Protein AF-A0A840A0G1-F1 (afdb_monomer_lite)

Organism: NCBI:txid98513

InterPro domains:
  IPR009056 Cytochrome c-like domain [PF00034] (84-141)
  IPR009056 Cytochrome c-like domain [PS51007] (76-148)
  IPR036909 Cytochrome c-like domain superfamily [G3DSA:1.10.760.10] (68-145)
  IPR036909 Cytochrome c-like domain superfamily [SSF46626] (36-74)
  IPR036909 Cytochrome c-like domain superfamily [SSF46626] (67-138)

Radius of gyration: 22.66 Å; chains: 1; bounding box: 50×62×63 Å

Foldseek 3Di:
DDDDDPVVVVVVVVVVVVVVVVVVPPDDPDPVVVLVLQDLAAWAAQCQVVVVDDLLLLLLLLQLLVVLLVDDGDPVSNVSNLVVCVVRPCVAQNSSRCGDSVNSRHRSNNVDDNQDDDSVSSSQCNRQIDSSVYGNVVVVVDPDDDDD

Structure (mmCIF, N/CA/C/O backbone):
data_AF-A0A840A0G1-F1
#
_entry.id   AF-A0A840A0G1-F1
#
loop_
_atom_site.group_PDB
_atom_site.id
_atom_site.type_symbol
_atom_site.label_atom_id
_atom_site.label_alt_id
_atom_site.label_comp_id
_atom_site.label_asym_id
_atom_site.label_entity_id
_atom_site.label_seq_id
_atom_site.pdbx_PDB_ins_code
_atom_site.Cartn_x
_atom_site.Cartn_y
_atom_site.Cartn_z
_atom_site.occupancy
_atom_site.B_iso_or_equiv
_atom_site.auth_seq_id
_atom_site.auth_comp_id
_atom_site.auth_asym_id
_atom_site.auth_atom_id
_atom_site.pdbx_PDB_model_num
ATOM 1 N N . MET A 1 1 ? -7.474 -47.888 -49.079 1.00 45.41 1 MET A N 1
ATOM 2 C CA . MET A 1 1 ? -6.826 -48.639 -47.980 1.00 45.41 1 MET A CA 1
ATOM 3 C C . MET A 1 1 ? -5.551 -47.891 -47.602 1.00 45.41 1 MET A C 1
ATOM 5 O O . MET A 1 1 ? -4.525 -48.131 -48.214 1.00 45.41 1 MET A O 1
ATOM 9 N N . SER A 1 2 ? -5.620 -46.918 -46.687 1.00 54.50 2 SER A N 1
ATOM 10 C CA . SER A 1 2 ? -4.445 -46.145 -46.253 1.00 54.50 2 SER A CA 1
ATOM 11 C C . SER A 1 2 ? -4.274 -46.356 -44.754 1.00 54.50 2 SER A C 1
ATOM 13 O O . SER A 1 2 ? -5.011 -45.794 -43.948 1.00 54.50 2 SER A O 1
ATOM 15 N N . ARG A 1 3 ? -3.393 -47.290 -44.388 1.00 57.81 3 ARG A N 1
ATOM 16 C CA . ARG A 1 3 ? -3.042 -47.575 -42.995 1.00 57.81 3 ARG A CA 1
ATOM 17 C C . ARG A 1 3 ? -1.872 -46.670 -42.638 1.00 57.81 3 ARG A C 1
ATOM 19 O O . ARG A 1 3 ? -0.732 -46.994 -42.951 1.00 57.81 3 ARG A O 1
ATOM 26 N N . VAL A 1 4 ? -2.164 -45.530 -42.017 1.00 58.78 4 VAL A N 1
ATOM 27 C CA . VAL A 1 4 ? -1.133 -44.727 -41.352 1.00 58.78 4 VAL A CA 1
ATOM 28 C C . VAL A 1 4 ? -0.572 -45.585 -40.208 1.00 58.78 4 VAL A C 1
ATOM 30 O O . VAL A 1 4 ? -1.354 -46.069 -39.387 1.00 58.78 4 VAL A O 1
ATOM 33 N N . PRO A 1 5 ? 0.743 -45.858 -40.164 1.00 55.50 5 PRO A N 1
ATOM 34 C CA . PRO A 1 5 ? 1.317 -46.733 -39.153 1.00 55.50 5 PRO A CA 1
ATOM 35 C C . PRO A 1 5 ? 1.238 -46.076 -37.769 1.00 55.50 5 PRO A C 1
ATOM 37 O O . PRO A 1 5 ? 1.629 -44.922 -37.592 1.00 55.50 5 PRO A O 1
ATOM 40 N N . ALA A 1 6 ? 0.774 -46.845 -36.779 1.00 55.47 6 ALA A N 1
ATOM 41 C CA . ALA A 1 6 ? 0.569 -46.451 -35.377 1.00 55.47 6 ALA A CA 1
ATOM 42 C C . ALA A 1 6 ? 1.806 -45.835 -34.680 1.00 55.47 6 ALA A C 1
ATOM 44 O O . ALA A 1 6 ? 1.692 -45.228 -33.618 1.00 55.47 6 ALA A O 1
ATOM 45 N N . LEU A 1 7 ? 2.984 -45.941 -35.297 1.00 54.19 7 LEU A N 1
ATOM 46 C CA . LEU A 1 7 ? 4.243 -45.355 -34.840 1.00 54.19 7 LEU A CA 1
ATOM 47 C C . LEU A 1 7 ? 4.251 -43.814 -34.898 1.00 54.19 7 LEU A C 1
ATOM 49 O O . LEU A 1 7 ? 4.930 -43.183 -34.092 1.00 54.19 7 LEU A O 1
ATOM 53 N N . LEU A 1 8 ? 3.456 -43.198 -35.782 1.00 54.12 8 LEU A N 1
ATOM 54 C CA . LEU A 1 8 ? 3.359 -41.733 -35.892 1.00 54.12 8 LEU A CA 1
ATOM 55 C C . LEU A 1 8 ? 2.587 -41.082 -34.729 1.00 54.12 8 LEU A C 1
ATOM 57 O O . LEU A 1 8 ? 2.864 -39.936 -34.387 1.00 54.12 8 LEU A O 1
ATOM 61 N N . CYS A 1 9 ? 1.675 -41.805 -34.067 1.00 51.12 9 CYS A N 1
ATOM 62 C CA . CYS A 1 9 ? 0.954 -41.285 -32.897 1.00 51.12 9 CYS A CA 1
ATOM 63 C C . CYS A 1 9 ? 1.785 -41.360 -31.605 1.00 51.12 9 CYS A C 1
ATOM 65 O O . CYS A 1 9 ? 1.674 -40.477 -30.760 1.00 51.12 9 CYS A O 1
ATOM 67 N N . ALA A 1 10 ? 2.641 -42.376 -31.453 1.00 53.19 10 ALA A N 1
ATOM 68 C CA . ALA A 1 10 ? 3.448 -42.559 -30.243 1.00 53.19 10 ALA A CA 1
ATOM 69 C C . ALA A 1 10 ? 4.591 -41.532 -30.118 1.00 53.19 10 ALA A C 1
ATOM 71 O O . ALA A 1 10 ? 4.902 -41.084 -29.014 1.00 53.19 10 ALA A O 1
ATOM 72 N N . GLY A 1 11 ? 5.183 -41.109 -31.242 1.00 52.81 11 GLY A N 1
ATOM 73 C CA . GLY A 1 11 ? 6.269 -40.121 -31.246 1.00 52.81 11 GLY A CA 1
ATOM 74 C C . GLY A 1 11 ? 5.837 -38.722 -30.789 1.00 52.81 11 GLY A C 1
ATOM 75 O O . GLY A 1 11 ? 6.601 -38.030 -30.117 1.00 52.81 11 GLY A O 1
ATOM 76 N N . LEU A 1 12 ? 4.595 -38.322 -31.087 1.00 54.66 12 LEU A N 1
ATOM 77 C CA . LEU A 1 12 ? 4.077 -36.997 -30.728 1.00 54.66 12 LEU A CA 1
ATOM 78 C C . LEU A 1 12 ? 3.815 -36.861 -29.215 1.00 54.66 12 LEU A C 1
ATOM 80 O O . LEU A 1 12 ? 4.056 -35.806 -28.632 1.00 54.66 12 LEU A O 1
ATOM 84 N N . VAL A 1 13 ? 3.366 -37.942 -28.565 1.00 56.31 13 VAL A N 1
ATOM 85 C CA . VAL A 1 13 ? 3.072 -37.965 -27.120 1.00 56.31 13 VAL A CA 1
ATOM 86 C C . VAL A 1 13 ? 4.361 -37.938 -26.288 1.00 56.31 13 VAL A C 1
ATOM 88 O O . VAL A 1 13 ? 4.429 -37.236 -25.280 1.00 56.31 13 VAL A O 1
ATOM 91 N N . ALA A 1 14 ? 5.414 -38.630 -26.736 1.00 56.44 14 ALA A N 1
ATOM 92 C CA . ALA A 1 14 ? 6.712 -38.632 -26.057 1.00 56.44 14 ALA A CA 1
ATOM 93 C C . ALA A 1 14 ? 7.410 -37.257 -26.104 1.00 56.44 14 ALA A C 1
ATOM 95 O O . ALA A 1 14 ? 7.986 -36.824 -25.106 1.00 56.44 14 ALA A O 1
ATOM 96 N N . ALA A 1 15 ? 7.312 -36.537 -27.228 1.00 56.28 15 ALA A N 1
ATOM 97 C CA . ALA A 1 15 ? 7.890 -35.199 -27.370 1.00 56.28 15 ALA A CA 1
ATOM 98 C C . ALA A 1 15 ? 7.211 -34.156 -26.457 1.00 56.28 15 ALA A C 1
ATOM 100 O O . ALA A 1 15 ? 7.888 -33.309 -25.874 1.00 56.28 15 ALA A O 1
ATOM 101 N N . LEU A 1 16 ? 5.888 -34.250 -26.268 1.00 58.22 16 LEU A N 1
ATOM 102 C CA . LEU A 1 16 ? 5.138 -33.373 -25.359 1.00 58.22 16 LEU A CA 1
ATOM 103 C C . LEU A 1 16 ? 5.439 -33.667 -23.879 1.00 58.22 16 LEU A C 1
ATOM 105 O O . LEU A 1 16 ? 5.574 -32.735 -23.085 1.00 58.22 16 LEU A O 1
ATOM 109 N N . ALA A 1 17 ? 5.606 -34.940 -23.507 1.00 54.91 17 ALA A N 1
ATOM 110 C CA . ALA A 1 17 ? 5.951 -35.331 -22.138 1.00 54.91 17 ALA A CA 1
ATOM 111 C C . ALA A 1 17 ? 7.369 -34.881 -21.735 1.00 54.91 17 ALA A C 1
ATOM 113 O O . ALA A 1 17 ? 7.568 -34.401 -20.620 1.00 54.91 17 ALA A O 1
ATOM 114 N N . LEU A 1 18 ? 8.339 -34.963 -22.652 1.00 56.72 18 LEU A N 1
ATOM 115 C CA . LEU A 1 18 ? 9.704 -34.473 -22.421 1.00 56.72 18 LEU A CA 1
ATOM 116 C C . LEU A 1 18 ? 9.760 -32.939 -22.317 1.00 56.72 18 LEU A C 1
ATOM 118 O O . LEU A 1 18 ? 10.492 -32.411 -21.480 1.00 56.72 18 LEU A O 1
ATOM 122 N N . GLY A 1 19 ? 8.943 -32.225 -23.100 1.00 56.66 19 GLY A N 1
ATOM 123 C CA . GLY A 1 19 ? 8.809 -30.768 -22.994 1.00 56.66 19 GLY A CA 1
ATOM 124 C C . GLY A 1 19 ? 8.226 -30.314 -21.650 1.00 56.66 19 GLY A C 1
ATOM 125 O O . GLY A 1 19 ? 8.737 -29.376 -21.039 1.00 56.66 19 GLY A O 1
ATOM 126 N N . ALA A 1 20 ? 7.202 -31.009 -21.145 1.00 55.84 20 ALA A N 1
ATOM 127 C CA . ALA A 1 20 ? 6.597 -30.703 -19.846 1.00 55.84 20 ALA A CA 1
ATOM 128 C C . ALA A 1 20 ? 7.524 -31.043 -18.663 1.00 55.84 20 ALA A C 1
ATOM 130 O O . ALA A 1 20 ? 7.611 -30.269 -17.709 1.00 55.84 20 ALA A O 1
ATOM 131 N N . TYR A 1 21 ? 8.261 -32.157 -18.741 1.00 57.28 21 TYR A N 1
ATOM 132 C CA . TYR A 1 21 ? 9.211 -32.556 -17.697 1.00 57.28 21 TYR A CA 1
ATOM 133 C C . TYR A 1 21 ? 10.412 -31.599 -17.613 1.00 57.28 21 TYR A C 1
ATOM 135 O O . TYR A 1 21 ? 10.889 -31.292 -16.522 1.00 57.28 21 TYR A O 1
ATOM 143 N N . GLY A 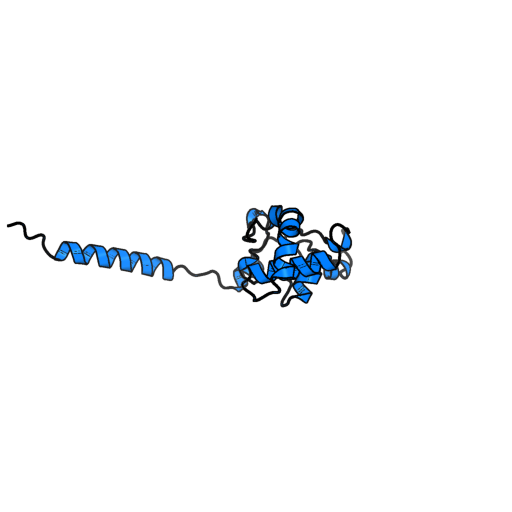1 22 ? 10.855 -31.050 -18.752 1.00 58.72 22 GLY A N 1
ATOM 144 C CA . GLY A 1 22 ? 11.907 -30.030 -18.802 1.00 58.72 22 GLY A CA 1
ATOM 145 C C . GLY A 1 22 ? 11.526 -28.718 -18.105 1.00 58.72 22 GLY A C 1
ATOM 146 O O . GLY A 1 22 ? 12.360 -28.125 -17.426 1.00 58.72 22 GLY A O 1
ATOM 147 N N . LEU A 1 23 ? 10.259 -28.293 -18.189 1.00 58.78 23 LEU A N 1
ATOM 148 C CA . LEU A 1 23 ? 9.770 -27.097 -17.486 1.00 58.78 23 LEU A CA 1
ATOM 149 C C . LEU A 1 23 ? 9.639 -27.309 -15.969 1.00 58.78 23 LEU A C 1
ATOM 151 O O . LEU A 1 23 ? 9.794 -26.362 -15.201 1.00 58.78 23 LEU A O 1
ATOM 155 N N . GLN A 1 24 ? 9.399 -28.544 -15.523 1.00 60.91 24 GLN A N 1
ATOM 156 C CA . GLN A 1 24 ? 9.318 -28.890 -14.098 1.00 60.91 24 GLN A CA 1
ATOM 157 C C . GLN A 1 24 ? 10.692 -29.008 -13.417 1.00 60.91 24 GLN A C 1
ATOM 159 O O . GLN A 1 24 ? 10.769 -28.964 -12.192 1.00 60.91 24 GLN A O 1
ATOM 164 N N . GLN A 1 25 ? 11.770 -29.137 -14.195 1.00 59.25 25 GLN A N 1
ATOM 165 C CA . GLN A 1 25 ? 13.151 -29.236 -13.706 1.00 59.25 25 GLN A CA 1
ATOM 166 C C . GLN A 1 25 ? 13.875 -27.880 -13.679 1.00 59.25 25 GLN A C 1
ATOM 168 O O . GLN A 1 25 ? 15.035 -27.822 -13.274 1.00 59.25 25 GLN A O 1
ATOM 173 N N . ILE A 1 26 ? 13.220 -26.783 -14.089 1.00 61.44 26 ILE A N 1
ATOM 174 C CA . ILE A 1 26 ? 13.787 -25.439 -13.937 1.00 61.44 26 ILE A CA 1
ATOM 175 C C . ILE A 1 26 ? 13.890 -25.160 -12.433 1.00 61.44 26 ILE A C 1
ATOM 177 O O . ILE A 1 26 ? 12.853 -25.106 -11.762 1.00 61.44 26 ILE A O 1
ATOM 181 N N . PRO A 1 27 ? 15.103 -24.981 -11.877 1.00 55.41 27 PRO A N 1
ATOM 182 C CA . PRO A 1 27 ? 15.253 -24.686 -10.464 1.00 55.41 27 PRO A CA 1
ATOM 183 C C . PRO A 1 27 ? 14.526 -23.372 -10.168 1.00 55.41 27 PRO A C 1
ATOM 185 O O . PRO A 1 27 ? 14.930 -22.300 -10.621 1.00 55.41 27 PRO A O 1
ATOM 188 N N . ARG A 1 28 ? 13.417 -23.452 -9.423 1.00 61.50 28 ARG A N 1
ATOM 189 C CA . ARG A 1 28 ? 12.790 -22.269 -8.830 1.00 61.50 28 ARG A CA 1
ATOM 190 C C . ARG A 1 28 ? 13.861 -21.638 -7.934 1.00 61.50 28 ARG A C 1
ATOM 192 O O . ARG A 1 28 ? 14.432 -22.369 -7.121 1.00 61.50 28 ARG A O 1
ATOM 199 N N . PRO A 1 29 ? 14.172 -20.336 -8.069 1.00 59.97 29 PRO A N 1
ATOM 200 C CA . PRO A 1 29 ? 15.071 -19.691 -7.125 1.00 59.97 29 PRO A CA 1
ATOM 201 C C . PRO A 1 29 ? 14.533 -19.957 -5.721 1.00 59.97 29 PRO A C 1
ATOM 203 O O . PRO A 1 29 ? 13.336 -19.788 -5.476 1.00 59.97 29 PRO A O 1
ATOM 206 N N . VAL A 1 30 ? 15.409 -20.449 -4.846 1.00 57.12 30 VAL A N 1
ATOM 207 C CA . VAL A 1 30 ? 15.088 -20.719 -3.445 1.00 57.12 30 VAL A CA 1
ATOM 208 C C . VAL A 1 30 ? 14.430 -19.471 -2.853 1.00 57.12 30 VAL A C 1
ATOM 210 O O . VAL A 1 30 ? 14.875 -18.359 -3.126 1.00 57.12 30 VAL A O 1
ATOM 213 N N . GLU A 1 31 ? 13.331 -19.647 -2.118 1.00 55.91 31 GLU A N 1
ATOM 214 C CA . GLU A 1 31 ? 12.455 -18.583 -1.588 1.00 55.91 31 GLU A CA 1
ATOM 215 C C . GLU A 1 31 ? 13.239 -17.363 -1.055 1.00 55.91 31 GLU A C 1
ATOM 217 O O . GLU A 1 31 ? 12.927 -16.205 -1.328 1.00 55.91 31 GLU A O 1
ATOM 222 N N . ASN A 1 32 ? 14.342 -17.642 -0.360 1.00 48.47 32 ASN A N 1
ATOM 223 C CA . ASN A 1 32 ? 15.249 -16.670 0.232 1.00 48.47 32 ASN A CA 1
ATOM 224 C C . ASN A 1 32 ? 16.094 -15.880 -0.783 1.00 48.47 32 ASN A C 1
ATOM 226 O O . ASN A 1 32 ? 16.368 -14.715 -0.514 1.00 48.47 32 ASN A O 1
ATOM 230 N N . ALA A 1 33 ? 16.463 -16.430 -1.945 1.00 48.25 33 ALA A N 1
ATOM 231 C CA . ALA A 1 33 ? 17.210 -15.710 -2.984 1.00 48.25 33 ALA A CA 1
ATOM 232 C C . ALA A 1 33 ? 16.440 -14.488 -3.513 1.00 48.25 33 ALA A C 1
ATOM 234 O O . ALA A 1 33 ? 17.051 -13.469 -3.822 1.00 48.25 33 ALA A O 1
ATOM 235 N N . ARG A 1 34 ? 15.100 -14.540 -3.542 1.00 52.84 34 ARG A N 1
ATOM 236 C CA . ARG A 1 34 ? 14.256 -13.380 -3.885 1.00 52.84 34 ARG A CA 1
ATOM 237 C C . ARG A 1 34 ? 14.252 -12.305 -2.802 1.00 52.84 34 ARG A C 1
ATOM 239 O O . ARG A 1 34 ? 14.247 -11.121 -3.128 1.00 52.84 34 ARG A O 1
ATOM 246 N N . LEU A 1 35 ? 14.332 -12.698 -1.529 1.00 51.97 35 LEU A N 1
ATOM 247 C CA . LEU A 1 35 ? 14.389 -11.752 -0.411 1.00 51.97 35 LEU A CA 1
ATOM 248 C C . LEU A 1 35 ? 15.695 -10.938 -0.410 1.00 51.97 35 LEU A C 1
ATOM 250 O O . LEU A 1 35 ? 15.671 -9.768 -0.028 1.00 51.97 35 LEU A O 1
ATOM 254 N N . ILE A 1 36 ? 16.809 -11.516 -0.878 1.00 52.69 36 ILE A N 1
ATOM 255 C CA . ILE A 1 36 ? 18.107 -10.825 -1.057 1.00 52.69 36 ILE A CA 1
ATOM 256 C C . ILE A 1 36 ? 18.192 -10.070 -2.393 1.00 52.69 36 ILE A C 1
ATOM 258 O O . ILE A 1 36 ? 19.015 -9.169 -2.528 1.00 52.69 36 ILE A O 1
ATOM 262 N N . ALA A 1 37 ? 17.342 -10.417 -3.365 1.00 54.25 37 ALA A N 1
ATOM 263 C CA . ALA A 1 37 ? 17.350 -9.842 -4.706 1.00 54.25 37 ALA A CA 1
ATOM 264 C C . ALA A 1 37 ? 16.399 -8.655 -4.910 1.00 54.25 37 ALA A C 1
ATOM 266 O O . ALA A 1 37 ? 16.538 -7.995 -5.939 1.00 54.25 37 ALA A O 1
ATOM 267 N N . TRP A 1 38 ? 15.454 -8.331 -4.004 1.00 56.22 38 TRP A N 1
ATOM 268 C CA . TRP A 1 38 ? 14.678 -7.110 -4.264 1.00 56.22 38 TRP A CA 1
ATOM 269 C C . TRP A 1 38 ? 15.612 -5.892 -4.210 1.00 56.22 38 TRP A C 1
ATOM 271 O O . TRP A 1 38 ? 16.320 -5.717 -3.200 1.00 56.22 38 TRP A O 1
ATOM 281 N N . PRO A 1 39 ? 15.559 -5.030 -5.239 1.00 59.09 39 PRO A N 1
ATOM 282 C CA . PRO A 1 39 ? 16.385 -3.843 -5.330 1.00 59.09 39 PRO A CA 1
ATOM 283 C C . PRO A 1 39 ? 16.262 -3.000 -4.065 1.00 59.09 39 PRO A C 1
ATOM 285 O O . PRO A 1 39 ? 15.164 -2.678 -3.618 1.00 59.09 39 PRO A O 1
ATOM 288 N N . GLN A 1 40 ? 17.399 -2.591 -3.508 1.00 65.38 40 GLN A N 1
ATOM 289 C CA . GLN A 1 40 ? 17.450 -1.627 -2.398 1.00 65.38 40 GLN A CA 1
ATOM 290 C C . GLN A 1 40 ? 17.036 -0.208 -2.838 1.00 65.38 40 GLN A C 1
ATOM 292 O O . GLN A 1 40 ? 17.194 0.750 -2.090 1.00 65.38 40 GLN A O 1
ATOM 297 N N . THR A 1 41 ? 16.579 -0.054 -4.082 1.00 64.56 41 THR A N 1
ATOM 298 C CA . THR A 1 41 ? 16.262 1.219 -4.729 1.00 64.56 41 THR A CA 1
ATOM 299 C C . THR A 1 41 ? 14.778 1.561 -4.684 1.00 64.56 41 THR A C 1
ATOM 301 O O . THR A 1 41 ? 14.417 2.669 -5.073 1.00 64.56 41 THR A O 1
ATOM 304 N N . ALA A 1 42 ? 13.912 0.645 -4.241 1.00 75.19 42 ALA A N 1
ATOM 305 C CA . ALA A 1 42 ? 12.486 0.922 -4.140 1.00 75.19 42 ALA A CA 1
ATOM 306 C C . ALA A 1 42 ? 12.202 1.817 -2.931 1.00 75.19 42 ALA A C 1
ATOM 308 O O . ALA A 1 42 ? 12.411 1.413 -1.790 1.00 75.19 42 ALA A O 1
ATOM 309 N N . SER A 1 43 ? 11.713 3.027 -3.193 1.00 84.69 43 SER A N 1
ATOM 310 C CA . SER A 1 43 ? 11.257 3.959 -2.167 1.00 84.69 43 SER A CA 1
ATOM 311 C C . SER A 1 43 ? 9.736 4.034 -2.221 1.00 84.69 43 SER A C 1
ATOM 313 O O . SER A 1 43 ? 9.179 4.478 -3.223 1.00 84.69 43 SER A O 1
ATOM 315 N N . MET A 1 44 ? 9.065 3.609 -1.155 1.00 91.06 44 MET A N 1
ATOM 316 C CA . MET A 1 44 ? 7.621 3.775 -0.999 1.00 91.06 44 MET A CA 1
ATOM 317 C C . MET A 1 44 ? 7.372 4.960 -0.063 1.00 91.06 44 MET A C 1
ATOM 319 O O . MET A 1 44 ? 7.925 4.951 1.039 1.00 91.06 44 MET A O 1
ATOM 323 N N . PRO A 1 45 ? 6.581 5.970 -0.457 1.00 91.81 45 PRO A N 1
ATOM 324 C CA . PRO A 1 45 ? 6.279 7.094 0.422 1.00 91.81 45 PRO A CA 1
ATOM 325 C C . PRO A 1 45 ? 5.446 6.641 1.631 1.00 91.81 45 PRO A C 1
ATOM 327 O O . PRO A 1 45 ? 4.714 5.652 1.566 1.00 91.81 45 PRO A O 1
ATOM 330 N N . GLY A 1 46 ? 5.564 7.369 2.741 1.00 94.38 46 GLY A N 1
ATOM 331 C CA . GLY A 1 46 ? 4.688 7.210 3.898 1.00 94.38 46 GLY A CA 1
ATOM 332 C C . GLY A 1 46 ? 3.403 8.001 3.705 1.00 94.38 46 GLY A C 1
ATOM 333 O O . GLY A 1 46 ? 3.363 9.198 3.984 1.00 94.38 46 GLY A O 1
ATOM 334 N N . PHE A 1 47 ? 2.349 7.359 3.204 1.00 96.62 47 PHE A N 1
ATOM 335 C CA . PHE A 1 47 ? 1.104 8.049 2.848 1.00 96.62 47 PHE A CA 1
ATOM 336 C C . PHE A 1 47 ? 0.366 8.635 4.060 1.00 96.62 47 PHE A C 1
ATOM 338 O O . PHE A 1 47 ? -0.263 9.686 3.957 1.00 96.62 47 PHE A O 1
ATOM 345 N N . GLY A 1 48 ? 0.484 7.986 5.222 1.00 95.69 48 GLY A N 1
ATOM 346 C CA . GLY A 1 48 ? -0.069 8.507 6.473 1.00 95.69 48 GLY A CA 1
ATOM 347 C C . GLY A 1 48 ? 0.753 9.671 7.029 1.00 95.69 48 GLY A C 1
ATOM 348 O O . GLY A 1 48 ? 0.195 10.653 7.509 1.00 95.69 48 GLY A O 1
ATOM 349 N N . GLU A 1 49 ? 2.084 9.602 6.925 1.00 92.69 49 GLU A N 1
ATOM 350 C CA . GLU A 1 49 ? 2.981 10.676 7.385 1.00 92.69 49 GLU A CA 1
ATOM 351 C C . GLU A 1 49 ? 2.914 11.934 6.512 1.00 92.69 49 GLU A C 1
ATOM 353 O O . GLU A 1 49 ? 2.999 13.049 7.022 1.00 92.69 49 GLU A O 1
ATOM 358 N N . THR A 1 50 ? 2.751 11.761 5.201 1.00 92.75 50 THR A N 1
ATOM 359 C CA . THR A 1 50 ? 2.582 12.870 4.246 1.00 92.75 50 THR A CA 1
ATOM 360 C C . THR A 1 50 ? 1.192 13.505 4.314 1.00 92.75 50 THR A C 1
ATOM 362 O O . THR A 1 50 ? 1.013 14.625 3.841 1.00 92.75 50 THR A O 1
ATOM 365 N N . GLY A 1 51 ? 0.218 12.820 4.924 1.00 95.19 51 GLY A N 1
ATOM 366 C CA . GLY A 1 51 ? -1.173 13.266 4.997 1.00 95.19 51 GLY A CA 1
ATOM 367 C C . GLY A 1 51 ? -1.958 13.077 3.697 1.00 95.19 51 GLY A C 1
ATOM 368 O O . GLY A 1 51 ? -3.048 13.629 3.573 1.00 95.19 51 GLY A O 1
ATOM 369 N N . GLU A 1 52 ? -1.424 12.316 2.737 1.00 96.88 52 GLU A N 1
ATOM 370 C CA . GLU A 1 52 ? -2.122 11.975 1.490 1.00 96.88 52 GLU A CA 1
ATOM 371 C C . GLU A 1 52 ? -3.291 11.014 1.725 1.00 96.88 52 GLU A C 1
ATOM 373 O O . GLU A 1 52 ? -4.274 11.070 0.990 1.00 96.88 52 GLU A O 1
ATOM 378 N N . LEU A 1 53 ? -3.187 10.149 2.742 1.00 98.25 53 LEU A N 1
ATOM 379 C CA . LEU A 1 53 ? -4.222 9.189 3.120 1.00 98.25 53 LEU A CA 1
ATOM 380 C C . LEU A 1 53 ? -4.488 9.219 4.627 1.00 98.25 53 LEU A C 1
ATOM 382 O O . LEU A 1 53 ? -3.567 9.240 5.447 1.00 98.25 53 LEU A O 1
ATOM 386 N N . GLY A 1 54 ? -5.765 9.172 4.996 1.00 98.25 54 GLY A N 1
ATOM 387 C CA . GLY A 1 54 ? -6.224 9.084 6.376 1.00 98.25 54 GLY A CA 1
ATOM 388 C C . GLY A 1 54 ? -6.238 7.651 6.935 1.00 98.25 54 GLY A C 1
ATOM 389 O O . GLY A 1 54 ? -6.146 6.672 6.191 1.00 98.25 54 GLY A O 1
ATOM 390 N N . PRO A 1 55 ? -6.427 7.486 8.260 1.00 97.88 55 PRO A N 1
ATOM 391 C CA . PRO A 1 55 ? -6.400 6.172 8.909 1.00 97.88 55 PRO A CA 1
ATOM 392 C C . PRO A 1 55 ? -7.404 5.159 8.346 1.00 97.88 55 PRO A C 1
ATOM 394 O O . PRO A 1 55 ? -7.067 3.988 8.190 1.00 97.88 55 PRO A O 1
ATOM 397 N N . SER A 1 56 ? -8.627 5.590 8.025 1.00 98.19 56 SER A N 1
ATOM 398 C CA . SER A 1 56 ? -9.654 4.706 7.458 1.00 98.19 56 SER A CA 1
ATOM 399 C C . SER A 1 56 ? -9.331 4.272 6.029 1.00 98.19 56 SER A C 1
ATOM 401 O O . SER A 1 56 ? -9.589 3.133 5.665 1.00 98.19 56 SER A O 1
ATOM 403 N N . GLU A 1 57 ? -8.734 5.159 5.234 1.00 98.69 57 GLU A N 1
ATOM 404 C CA . GLU A 1 57 ? -8.326 4.868 3.856 1.00 98.69 57 GLU A CA 1
ATOM 405 C C . GLU A 1 57 ? -7.163 3.876 3.832 1.00 98.69 57 GLU A C 1
ATOM 407 O O . GLU A 1 57 ? -7.160 2.931 3.045 1.00 98.69 57 GLU A O 1
ATOM 412 N N . ILE A 1 58 ? -6.207 4.039 4.750 1.00 98.62 58 ILE A N 1
ATOM 413 C CA . ILE A 1 58 ? -5.102 3.094 4.926 1.00 98.62 58 ILE A CA 1
ATOM 414 C C . ILE A 1 58 ? -5.620 1.737 5.411 1.00 98.62 58 ILE A C 1
ATOM 416 O O . ILE A 1 58 ? -5.156 0.712 4.922 1.00 98.62 58 ILE A O 1
ATOM 420 N N . ALA A 1 59 ? -6.597 1.706 6.322 1.00 98.31 59 ALA A N 1
ATOM 421 C CA . ALA A 1 59 ? -7.221 0.453 6.744 1.00 98.31 59 ALA A CA 1
ATOM 422 C C . ALA A 1 59 ? -7.893 -0.273 5.563 1.00 98.31 59 ALA A C 1
ATOM 424 O O . ALA A 1 59 ? -7.664 -1.467 5.371 1.00 98.31 59 ALA A O 1
ATOM 425 N N . ASP A 1 60 ? -8.644 0.450 4.728 1.00 98.69 60 ASP A N 1
ATOM 426 C CA . ASP A 1 60 ? -9.270 -0.111 3.526 1.00 98.69 60 ASP A CA 1
ATOM 427 C C . ASP A 1 60 ? -8.218 -0.626 2.524 1.00 98.69 60 ASP A C 1
ATOM 429 O O . ASP A 1 60 ? -8.346 -1.727 1.981 1.00 98.69 60 ASP A O 1
ATOM 433 N N . LEU A 1 61 ? -7.129 0.119 2.312 1.00 98.44 61 LEU A N 1
ATOM 434 C CA . LEU A 1 61 ? -6.015 -0.312 1.461 1.00 98.44 61 LEU A CA 1
ATOM 435 C C . LEU A 1 61 ? -5.289 -1.543 2.009 1.00 98.44 61 LEU A C 1
ATOM 437 O O . LEU A 1 61 ? -4.899 -2.407 1.224 1.00 98.44 61 LEU A O 1
ATOM 441 N N . THR A 1 62 ? -5.131 -1.664 3.327 1.00 97.69 62 THR A N 1
ATOM 442 C CA . THR A 1 62 ? -4.587 -2.876 3.951 1.00 97.69 62 THR A CA 1
ATOM 443 C C . THR A 1 62 ? -5.455 -4.088 3.619 1.00 97.69 62 THR A C 1
ATOM 445 O O . THR A 1 62 ? -4.921 -5.125 3.218 1.00 97.69 62 THR A O 1
ATOM 448 N N . GLU A 1 63 ? -6.782 -3.968 3.730 1.00 97.94 63 GLU A N 1
ATOM 449 C CA . GLU A 1 63 ? -7.706 -5.032 3.315 1.00 97.94 63 GLU A CA 1
ATOM 450 C C . GLU A 1 63 ? -7.512 -5.374 1.833 1.00 97.94 63 GLU A C 1
ATOM 452 O O . GLU A 1 63 ? -7.369 -6.542 1.481 1.00 97.94 63 GLU A O 1
ATOM 457 N N . TYR A 1 64 ? -7.424 -4.371 0.960 1.00 97.94 64 TYR A N 1
ATOM 458 C CA . TYR A 1 64 ? -7.223 -4.586 -0.474 1.00 97.94 64 TYR A CA 1
ATOM 459 C C . TYR A 1 64 ? -5.917 -5.319 -0.796 1.00 97.94 64 TYR A C 1
ATOM 461 O O . TYR A 1 64 ? -5.928 -6.318 -1.514 1.00 97.94 64 TYR A O 1
ATOM 469 N N . VAL A 1 65 ? -4.792 -4.878 -0.231 1.00 96.62 65 VAL A N 1
ATOM 470 C CA . VAL A 1 65 ? -3.475 -5.495 -0.459 1.00 96.62 65 VAL A CA 1
ATOM 471 C C . VAL A 1 65 ? -3.451 -6.948 0.015 1.00 96.62 65 VAL A C 1
ATOM 473 O O . VAL A 1 65 ? -2.910 -7.817 -0.669 1.00 96.62 65 VAL A O 1
ATOM 476 N N . LEU A 1 66 ? -4.070 -7.245 1.158 1.00 95.44 66 LEU A N 1
ATOM 477 C CA . LEU A 1 66 ? -4.170 -8.621 1.646 1.00 95.44 66 LEU A CA 1
ATOM 478 C C . LEU A 1 66 ? -5.129 -9.471 0.797 1.00 95.44 66 LEU A C 1
ATOM 480 O O . LEU A 1 66 ? -4.895 -10.669 0.636 1.00 95.44 66 LEU A O 1
ATOM 484 N N . ALA A 1 67 ? -6.178 -8.873 0.226 1.00 96.06 67 ALA A N 1
ATOM 485 C CA . ALA A 1 67 ? -7.071 -9.556 -0.708 1.00 96.06 67 ALA A CA 1
ATOM 486 C C . ALA A 1 67 ? -6.354 -9.924 -2.018 1.00 96.06 67 ALA A C 1
ATOM 488 O O . ALA A 1 67 ? -6.553 -11.031 -2.519 1.00 96.06 67 ALA A O 1
ATOM 489 N N . LEU A 1 68 ? -5.468 -9.059 -2.534 1.00 95.56 68 LEU A N 1
ATOM 490 C CA . LEU A 1 68 ? -4.612 -9.377 -3.689 1.00 95.56 68 LEU A CA 1
ATOM 491 C C . LEU A 1 68 ? -3.733 -10.609 -3.429 1.00 95.56 68 LEU A C 1
ATOM 493 O O . LEU A 1 68 ? -3.527 -11.423 -4.326 1.00 95.56 68 LEU A O 1
ATOM 497 N N . ALA A 1 69 ? -3.264 -10.779 -2.191 1.00 93.38 69 ALA A N 1
ATOM 498 C CA . ALA A 1 69 ? -2.513 -11.952 -1.744 1.00 93.38 69 ALA A CA 1
ATOM 499 C C . ALA A 1 69 ? -3.378 -13.217 -1.539 1.00 93.38 69 ALA A C 1
ATOM 501 O O . ALA A 1 69 ? -2.874 -14.245 -1.082 1.00 93.38 69 ALA A O 1
ATOM 502 N N . GLY A 1 70 ? -4.679 -13.159 -1.843 1.00 91.56 70 GLY A N 1
ATOM 503 C CA . GLY A 1 70 ? -5.609 -14.283 -1.732 1.00 91.56 70 GLY A CA 1
ATOM 504 C C . GLY A 1 70 ? -6.167 -14.526 -0.326 1.00 91.56 70 GLY A C 1
ATOM 505 O O . GLY A 1 70 ? -6.822 -15.547 -0.106 1.00 91.56 70 GLY A O 1
ATOM 506 N N . ALA A 1 71 ? -5.939 -13.624 0.635 1.00 88.62 71 ALA A N 1
ATOM 507 C CA . ALA A 1 71 ? -6.531 -13.749 1.964 1.00 88.62 71 ALA A CA 1
ATOM 508 C C . ALA A 1 71 ? -8.041 -13.415 1.932 1.00 88.62 71 ALA A C 1
ATOM 510 O O . ALA A 1 71 ? -8.442 -12.474 1.247 1.00 88.62 71 ALA A O 1
ATOM 511 N N . PRO A 1 72 ? -8.904 -14.115 2.692 1.00 89.12 72 PRO A N 1
ATOM 512 C CA . PRO A 1 72 ? -10.294 -13.695 2.881 1.00 89.12 72 PRO A CA 1
ATOM 513 C C . PRO A 1 72 ? -10.360 -12.378 3.667 1.00 89.12 72 PRO A C 1
ATOM 515 O O . PRO A 1 72 ? -9.882 -12.331 4.802 1.00 89.12 72 PRO A O 1
ATOM 518 N N . ARG A 1 73 ? -10.944 -11.326 3.081 1.00 95.25 73 ARG A N 1
ATOM 519 C CA . ARG A 1 73 ? -10.989 -9.955 3.633 1.00 95.25 73 ARG A CA 1
ATOM 520 C C . ARG A 1 73 ? -12.403 -9.371 3.671 1.00 95.25 73 ARG A C 1
ATOM 522 O O . ARG A 1 73 ? -13.329 -9.947 3.092 1.00 95.25 73 ARG A O 1
ATOM 529 N N . ASP A 1 74 ? -12.559 -8.217 4.323 1.00 96.00 74 ASP A N 1
ATOM 530 C CA . ASP A 1 74 ? -13.806 -7.443 4.276 1.00 96.00 74 ASP A CA 1
ATOM 531 C C . ASP A 1 74 ? -14.044 -6.886 2.863 1.00 96.00 74 ASP A C 1
ATOM 533 O O . ASP A 1 74 ? -13.363 -5.972 2.399 1.00 96.00 74 ASP A O 1
ATOM 537 N N . GLN A 1 75 ? -15.061 -7.417 2.184 1.00 96.81 75 GLN A N 1
ATOM 538 C CA . GLN A 1 75 ? -15.408 -7.019 0.820 1.00 96.81 75 GLN A CA 1
ATOM 539 C C . GLN A 1 75 ? -15.831 -5.551 0.718 1.00 96.81 75 GLN A C 1
ATOM 541 O O . GLN A 1 75 ? -15.574 -4.910 -0.301 1.00 96.81 75 GLN A O 1
ATOM 546 N N . ALA A 1 76 ? -16.456 -4.991 1.757 1.00 97.94 76 ALA A N 1
ATOM 547 C CA . ALA A 1 76 ? -16.856 -3.590 1.737 1.00 97.94 76 ALA A CA 1
ATOM 548 C C . ALA A 1 76 ? -15.627 -2.668 1.764 1.00 97.94 76 ALA A C 1
ATOM 550 O O . ALA A 1 76 ? -15.592 -1.680 1.031 1.00 97.94 76 ALA A O 1
ATOM 551 N N . ALA A 1 77 ? -14.619 -3.006 2.571 1.00 98.00 77 ALA A N 1
ATOM 552 C CA . ALA A 1 77 ? -13.343 -2.295 2.617 1.00 98.00 77 ALA A CA 1
ATOM 553 C C . ALA A 1 77 ? -12.568 -2.416 1.299 1.00 98.00 77 ALA A C 1
ATOM 555 O O . ALA A 1 77 ? -12.148 -1.405 0.739 1.00 98.00 77 ALA A O 1
ATOM 556 N N . VAL A 1 78 ? -12.482 -3.628 0.740 1.00 97.94 78 VAL A N 1
ATOM 557 C CA . VAL A 1 78 ? -11.846 -3.875 -0.566 1.00 97.94 78 VAL A CA 1
ATOM 558 C C . VAL A 1 78 ? -12.471 -3.002 -1.658 1.00 97.94 78 VAL A C 1
ATOM 560 O O . VAL A 1 78 ? -11.746 -2.371 -2.421 1.00 97.94 78 VAL A O 1
ATOM 563 N N . ILE A 1 79 ? -13.804 -2.902 -1.716 1.00 98.00 79 ILE A N 1
ATOM 564 C CA . ILE A 1 79 ? -14.496 -2.066 -2.710 1.00 98.00 79 ILE A CA 1
ATOM 565 C C . ILE A 1 79 ? -14.161 -0.579 -2.529 1.00 98.00 79 ILE A C 1
ATOM 567 O O . ILE A 1 79 ? -13.885 0.102 -3.519 1.00 98.00 79 ILE A O 1
ATOM 571 N N . ARG A 1 80 ? -14.156 -0.069 -1.289 1.00 98.56 80 ARG A N 1
ATOM 572 C CA . ARG A 1 80 ? -13.786 1.331 -1.003 1.00 98.56 80 ARG A CA 1
ATOM 573 C C . ARG A 1 80 ? -12.334 1.637 -1.375 1.00 98.56 80 ARG A C 1
ATOM 575 O O . ARG A 1 80 ? -12.040 2.746 -1.810 1.00 98.56 80 ARG A O 1
ATOM 582 N N . ALA A 1 81 ? -11.452 0.649 -1.259 1.00 98.31 81 ALA A N 1
ATOM 583 C CA . ALA A 1 81 ? -10.032 0.789 -1.542 1.00 98.31 81 ALA A CA 1
ATOM 584 C C . ALA A 1 81 ? -9.668 0.819 -3.031 1.00 98.31 81 ALA A C 1
ATOM 586 O O . ALA A 1 81 ? -8.609 1.341 -3.366 1.00 98.31 81 ALA A O 1
ATOM 587 N N . VAL A 1 82 ? -10.508 0.297 -3.935 1.00 98.12 82 VAL A N 1
ATOM 588 C CA . VAL A 1 82 ? -10.214 0.253 -5.384 1.00 98.12 82 VAL A CA 1
ATOM 589 C C . VAL A 1 82 ? -9.751 1.611 -5.950 1.00 98.12 82 VAL A C 1
ATOM 591 O O . VAL A 1 82 ? -8.663 1.661 -6.530 1.00 98.12 82 VAL A O 1
ATOM 594 N N . PRO A 1 83 ? -10.505 2.722 -5.799 1.00 98.19 83 PRO A N 1
ATOM 595 C CA . PRO A 1 83 ? -10.078 4.020 -6.330 1.00 98.19 83 PRO A CA 1
ATOM 596 C C . PRO A 1 83 ? -8.830 4.575 -5.628 1.00 98.19 83 PRO A C 1
ATOM 598 O O . PRO A 1 83 ? -8.008 5.231 -6.271 1.00 98.19 83 PRO A O 1
ATOM 601 N N . LEU A 1 84 ? -8.653 4.284 -4.335 1.00 98.38 84 LEU A N 1
ATOM 602 C CA . LEU A 1 84 ? -7.462 4.678 -3.581 1.00 98.38 84 LEU A CA 1
ATOM 603 C C . LEU A 1 84 ? -6.225 3.964 -4.137 1.00 98.38 84 LEU A C 1
ATOM 605 O O . LEU A 1 84 ? -5.214 4.593 -4.442 1.00 98.38 84 LEU A O 1
ATOM 609 N N . TYR A 1 85 ? -6.328 2.656 -4.363 1.00 98.50 85 TYR A N 1
ATOM 610 C CA . TYR A 1 85 ? -5.240 1.846 -4.894 1.00 98.50 85 TYR A CA 1
ATOM 611 C C . TYR A 1 85 ? -4.832 2.305 -6.298 1.00 98.50 85 TYR A C 1
ATOM 613 O O . TYR A 1 85 ? -3.645 2.462 -6.587 1.00 98.50 85 TYR A O 1
ATOM 621 N N . GLN A 1 86 ? -5.811 2.577 -7.165 1.00 97.75 86 GLN A N 1
ATOM 622 C CA . GLN A 1 86 ? -5.556 3.098 -8.510 1.00 97.75 86 GLN A CA 1
ATOM 623 C C . GLN A 1 86 ? -4.835 4.450 -8.488 1.00 97.75 86 GLN A C 1
ATOM 625 O O . GLN A 1 86 ? -3.960 4.684 -9.319 1.00 97.75 86 GLN A O 1
ATOM 630 N N . THR A 1 87 ? -5.180 5.313 -7.533 1.00 97.75 87 THR A N 1
ATOM 631 C CA . THR A 1 87 ? -4.622 6.667 -7.424 1.00 97.75 87 THR A CA 1
ATOM 632 C C . THR A 1 87 ? -3.216 6.667 -6.824 1.00 97.75 87 THR A C 1
ATOM 634 O O . THR A 1 87 ? -2.331 7.346 -7.340 1.00 97.75 87 THR A O 1
ATOM 637 N N . HIS A 1 88 ? -2.992 5.894 -5.758 1.00 96.94 88 HIS A N 1
ATOM 638 C CA . HIS A 1 88 ? -1.781 6.002 -4.935 1.00 96.94 88 HIS A CA 1
ATOM 639 C C . HIS A 1 88 ? -0.783 4.853 -5.134 1.00 96.94 88 HIS A C 1
ATOM 641 O O . HIS A 1 88 ? 0.408 5.026 -4.886 1.00 96.94 88 HIS A O 1
ATOM 647 N N . CYS A 1 89 ? -1.234 3.674 -5.573 1.00 96.50 89 CYS A N 1
ATOM 648 C CA . CYS A 1 89 ? -0.426 2.450 -5.516 1.00 96.50 89 CYS A CA 1
ATOM 649 C C . CYS A 1 89 ? -0.109 1.871 -6.901 1.00 96.50 89 CYS A C 1
ATOM 651 O O . CYS A 1 89 ? 1.001 1.384 -7.133 1.00 96.50 89 CYS A O 1
ATOM 653 N N . ALA A 1 90 ? -1.069 1.923 -7.828 1.00 96.38 90 ALA A N 1
ATOM 654 C CA . ALA A 1 90 ? -1.010 1.188 -9.091 1.00 96.38 90 ALA A CA 1
ATOM 655 C C . ALA A 1 90 ? 0.108 1.648 -10.043 1.00 96.38 90 ALA A C 1
ATOM 657 O O . ALA A 1 90 ? 0.583 0.856 -10.855 1.00 96.38 90 ALA A O 1
ATOM 658 N N . SER A 1 91 ? 0.569 2.897 -9.934 1.00 93.12 91 SER A N 1
ATOM 659 C CA . SER A 1 91 ? 1.689 3.418 -10.734 1.00 93.12 91 SER A CA 1
ATOM 660 C C . SER A 1 91 ? 3.005 2.674 -10.475 1.00 93.12 91 SER A C 1
ATOM 662 O O . SER A 1 91 ? 3.827 2.539 -11.379 1.00 93.12 91 SER A O 1
ATOM 664 N N . CYS A 1 92 ? 3.182 2.165 -9.254 1.00 92.56 92 CYS A N 1
ATOM 665 C CA . CYS A 1 92 ? 4.379 1.458 -8.809 1.00 92.56 92 CYS A CA 1
ATOM 666 C C . CYS A 1 92 ? 4.143 -0.053 -8.691 1.00 92.56 92 CYS A C 1
ATOM 668 O O . CYS A 1 92 ? 5.023 -0.844 -9.032 1.00 92.56 92 CYS A O 1
ATOM 670 N N . HIS A 1 93 ? 2.969 -0.464 -8.209 1.00 93.69 93 HIS A N 1
ATOM 671 C CA . HIS A 1 93 ? 2.638 -1.867 -7.951 1.00 93.69 93 HIS A CA 1
ATOM 672 C C . HIS A 1 93 ? 1.832 -2.541 -9.069 1.00 93.69 93 HIS A C 1
ATOM 674 O O . HIS A 1 93 ? 1.578 -3.736 -8.975 1.00 93.69 93 HIS A O 1
ATOM 680 N N . GLY A 1 94 ? 1.461 -1.824 -10.132 1.00 94.38 94 GLY A N 1
ATOM 681 C CA . GLY A 1 94 ? 0.570 -2.341 -11.172 1.00 94.38 94 GLY A CA 1
ATOM 682 C C . GLY A 1 94 ? -0.896 -2.331 -10.734 1.00 94.38 94 GLY A C 1
ATOM 683 O O . GLY A 1 94 ? -1.208 -2.204 -9.556 1.00 94.38 94 GLY A O 1
ATOM 684 N N . ILE A 1 95 ? -1.823 -2.447 -11.688 1.00 94.25 95 ILE A N 1
ATOM 685 C CA . ILE A 1 95 ? -3.269 -2.399 -11.399 1.00 94.25 95 ILE A CA 1
ATOM 686 C C . ILE A 1 95 ? -3.718 -3.623 -10.587 1.00 94.25 95 ILE A C 1
ATOM 688 O O . ILE A 1 95 ? -4.595 -3.491 -9.733 1.00 94.25 95 ILE A O 1
ATOM 692 N N . GLY A 1 96 ? -3.125 -4.794 -10.835 1.00 92.19 96 GLY A N 1
ATOM 693 C CA . GLY A 1 96 ? -3.418 -6.026 -10.104 1.00 92.19 96 GLY A CA 1
ATOM 694 C C . GLY A 1 96 ? -2.427 -6.328 -8.980 1.00 92.19 96 GLY A C 1
ATOM 695 O O . GLY A 1 96 ? -2.536 -7.377 -8.353 1.00 92.19 96 GLY A O 1
ATOM 696 N N . GLY A 1 97 ? -1.479 -5.432 -8.692 1.00 95.00 97 GLY A N 1
ATOM 697 C CA . GLY A 1 97 ? -0.476 -5.638 -7.648 1.00 95.00 97 GLY A CA 1
ATOM 698 C C . GLY A 1 97 ? 0.697 -6.524 -8.037 1.00 95.00 97 GLY A C 1
ATOM 699 O O . GLY A 1 97 ? 1.419 -6.968 -7.151 1.00 95.00 97 GLY A O 1
ATOM 700 N N . GLU A 1 98 ? 0.920 -6.768 -9.325 1.00 93.50 98 GLU A N 1
ATOM 701 C CA . GLU A 1 98 ? 1.988 -7.643 -9.819 1.00 93.50 98 GLU A CA 1
ATOM 702 C C . GLU A 1 98 ? 3.403 -7.082 -9.572 1.00 93.50 98 GLU A C 1
ATOM 704 O O . GLU A 1 98 ? 4.392 -7.818 -9.636 1.00 93.50 98 GLU A O 1
ATOM 709 N N . GLY A 1 99 ? 3.511 -5.788 -9.267 1.00 90.56 99 GLY A N 1
ATOM 710 C CA . GLY A 1 99 ? 4.778 -5.093 -9.074 1.00 90.56 99 GLY A CA 1
ATOM 711 C C . GLY A 1 99 ? 5.569 -4.912 -10.369 1.00 90.56 99 GLY A C 1
ATOM 712 O O . GLY A 1 99 ? 5.131 -5.239 -11.473 1.00 90.56 99 GLY A O 1
ATOM 713 N N . ALA A 1 100 ? 6.771 -4.363 -10.233 1.00 85.94 100 ALA A N 1
ATOM 714 C CA . ALA A 1 100 ? 7.700 -4.157 -11.330 1.00 85.94 100 ALA A CA 1
ATOM 715 C C . ALA A 1 100 ? 9.137 -4.302 -10.820 1.00 85.94 100 ALA A C 1
ATOM 717 O O . ALA A 1 100 ? 9.647 -3.458 -10.083 1.00 85.94 100 ALA A O 1
ATOM 718 N N . GLU A 1 101 ? 9.828 -5.353 -11.268 1.00 81.69 101 GLU A N 1
ATOM 719 C CA . GLU A 1 101 ? 11.211 -5.642 -10.859 1.00 81.69 101 GLU A CA 1
ATOM 720 C C . GLU A 1 101 ? 12.161 -4.476 -11.159 1.00 81.69 101 GLU A C 1
ATOM 722 O O . GLU A 1 101 ? 12.999 -4.133 -10.328 1.00 81.69 101 GLU A O 1
ATOM 727 N N . ILE A 1 102 ? 11.972 -3.800 -12.296 1.00 80.38 102 ILE A N 1
ATOM 728 C CA . ILE A 1 102 ? 12.780 -2.637 -12.689 1.00 80.38 102 ILE A CA 1
ATOM 729 C C . ILE A 1 102 ? 12.618 -1.437 -11.742 1.00 80.38 102 ILE A C 1
ATOM 731 O O . ILE A 1 102 ? 13.542 -0.641 -11.601 1.00 80.38 102 ILE A O 1
ATOM 735 N N . LEU A 1 103 ? 11.466 -1.323 -11.072 1.00 79.50 103 LEU A N 1
ATOM 736 C CA . LEU A 1 103 ? 11.205 -0.312 -10.041 1.00 79.50 103 LEU A CA 1
ATOM 737 C C . LEU A 1 103 ? 11.563 -0.819 -8.635 1.00 79.50 103 LEU A C 1
ATOM 739 O O . LEU A 1 103 ? 11.527 -0.062 -7.667 1.00 79.50 103 LEU A O 1
ATOM 743 N N . GLY A 1 104 ? 11.894 -2.106 -8.513 1.00 80.62 104 GLY A N 1
ATOM 744 C CA . GLY A 1 104 ? 12.088 -2.805 -7.250 1.00 80.62 104 GLY A CA 1
ATOM 745 C C . GLY A 1 104 ? 10.822 -2.974 -6.417 1.00 80.62 104 GLY A C 1
ATOM 746 O O . GLY A 1 104 ? 10.920 -3.278 -5.227 1.00 80.62 104 GLY A O 1
ATOM 747 N N . THR A 1 105 ? 9.644 -2.795 -7.012 1.00 85.81 105 THR A N 1
ATOM 748 C CA . THR A 1 105 ? 8.369 -2.918 -6.306 1.00 85.81 105 THR A CA 1
ATOM 749 C C . THR A 1 105 ? 7.954 -4.392 -6.226 1.00 85.81 105 THR A C 1
ATOM 751 O O . THR A 1 105 ? 8.031 -5.114 -7.225 1.00 85.81 105 THR A O 1
ATOM 754 N N . PRO A 1 106 ? 7.558 -4.890 -5.041 1.00 85.81 106 PRO A N 1
ATOM 755 C CA . PRO A 1 106 ? 7.188 -6.288 -4.861 1.00 85.81 106 PRO A CA 1
ATOM 756 C C . PRO A 1 106 ? 5.858 -6.633 -5.540 1.00 85.81 106 PRO A C 1
ATOM 758 O O . PRO A 1 106 ? 4.944 -5.810 -5.592 1.00 85.81 106 PRO A O 1
ATOM 761 N N . ASP A 1 107 ? 5.762 -7.894 -5.963 1.00 90.56 107 ASP A N 1
ATOM 762 C CA . ASP A 1 107 ? 4.523 -8.563 -6.360 1.00 90.56 107 ASP A CA 1
ATOM 763 C C . ASP A 1 107 ? 3.672 -8.834 -5.105 1.00 90.56 107 ASP A C 1
ATOM 765 O O . ASP A 1 107 ? 3.971 -9.730 -4.304 1.00 90.56 107 ASP A O 1
ATOM 769 N N . LEU A 1 108 ? 2.640 -8.014 -4.910 1.00 93.12 108 LEU A N 1
ATOM 770 C CA . LEU A 1 108 ? 1.734 -8.057 -3.764 1.00 93.12 108 LEU A CA 1
ATOM 771 C C . LEU A 1 108 ? 0.808 -9.280 -3.812 1.00 93.12 108 LEU A C 1
ATOM 773 O O . LEU A 1 108 ? 0.300 -9.690 -2.767 1.00 93.12 108 LEU A O 1
ATOM 777 N N . THR A 1 109 ? 0.624 -9.911 -4.977 1.00 93.88 109 THR A N 1
ATOM 778 C CA . THR A 1 109 ? -0.295 -11.053 -5.121 1.00 93.88 109 THR A CA 1
ATOM 779 C C . THR A 1 109 ? 0.274 -12.346 -4.543 1.00 93.88 109 THR A C 1
ATOM 781 O O . THR A 1 109 ? -0.420 -13.358 -4.457 1.00 93.88 109 THR A O 1
ATOM 784 N N . ARG A 1 110 ? 1.554 -12.351 -4.154 1.00 88.44 110 ARG A N 1
ATOM 785 C CA . ARG A 1 110 ? 2.229 -13.539 -3.605 1.00 88.44 110 ARG A CA 1
ATOM 786 C C . ARG A 1 110 ? 2.063 -13.711 -2.104 1.00 88.44 110 ARG A C 1
ATOM 788 O O . ARG A 1 110 ? 2.452 -14.755 -1.588 1.00 88.44 110 ARG A O 1
ATOM 795 N N . GLY A 1 111 ? 1.570 -12.693 -1.401 1.00 81.38 111 GLY A N 1
ATOM 796 C CA . GLY A 1 111 ? 1.486 -12.710 0.063 1.00 81.38 111 GLY A CA 1
ATOM 797 C C . GLY A 1 111 ? 2.843 -12.779 0.769 1.00 81.38 111 GLY A C 1
ATOM 798 O O . GLY A 1 111 ? 2.912 -13.149 1.936 1.00 81.38 111 GLY A O 1
ATOM 799 N N . GLN A 1 112 ? 3.928 -12.438 0.069 1.00 80.50 112 GLN A N 1
ATOM 800 C CA . GLN A 1 112 ? 5.285 -12.414 0.610 1.00 80.50 112 GLN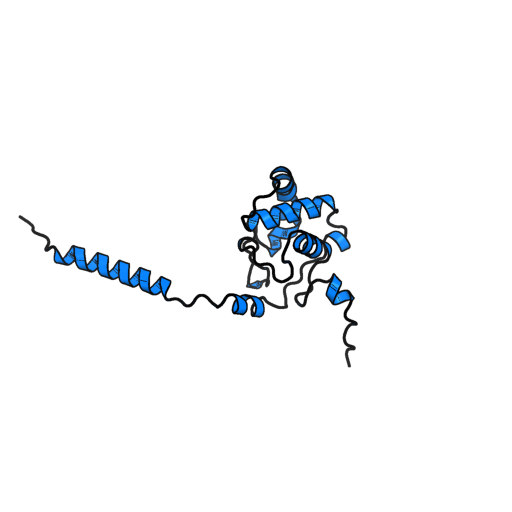 A CA 1
ATOM 801 C C . GLN A 1 112 ? 5.744 -10.965 0.745 1.00 80.50 112 GLN A C 1
ATOM 803 O O . GLN A 1 112 ? 6.259 -10.368 -0.202 1.00 80.50 112 GLN A O 1
ATOM 808 N N . PHE A 1 113 ? 5.554 -10.390 1.930 1.00 83.75 113 PHE A N 1
ATOM 809 C CA . PHE A 1 113 ? 5.975 -9.023 2.221 1.00 83.75 113 PHE A CA 1
ATOM 810 C C . PHE A 1 113 ? 7.313 -9.034 2.961 1.00 83.75 113 PHE A C 1
ATOM 812 O O . PHE A 1 113 ? 7.493 -9.753 3.939 1.00 83.75 113 PHE A O 1
ATOM 819 N N . ARG A 1 114 ? 8.270 -8.215 2.509 1.00 79.00 114 ARG A N 1
ATOM 8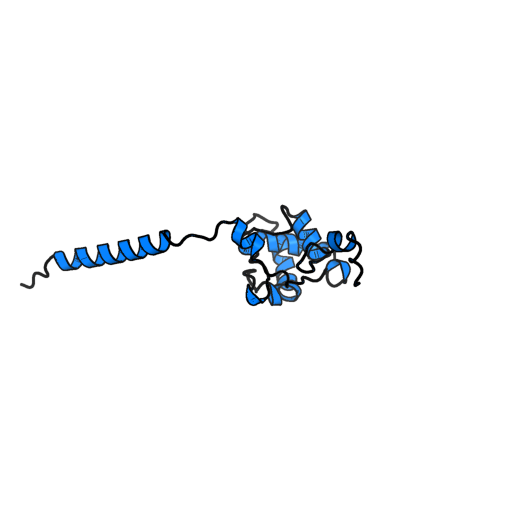20 C CA . ARG A 1 114 ? 9.607 -8.151 3.125 1.00 79.00 114 ARG A CA 1
ATOM 821 C C . ARG A 1 114 ? 9.576 -7.691 4.583 1.00 79.00 114 ARG A C 1
ATOM 823 O O . ARG A 1 114 ? 10.353 -8.175 5.396 1.00 79.00 114 ARG A O 1
ATOM 830 N N . TYR A 1 115 ? 8.738 -6.696 4.865 1.00 78.50 115 TYR A N 1
ATOM 831 C CA . TYR A 1 115 ? 8.764 -5.911 6.103 1.00 78.50 115 TYR A CA 1
ATOM 832 C C . TYR A 1 115 ? 7.487 -6.063 6.940 1.00 78.50 115 TYR A C 1
ATOM 834 O O . TYR A 1 115 ? 7.295 -5.334 7.912 1.00 78.50 115 TYR A O 1
ATOM 842 N N . ALA A 1 116 ? 6.606 -6.986 6.553 1.00 84.88 116 ALA A N 1
ATOM 843 C CA . ALA A 1 116 ? 5.333 -7.230 7.213 1.00 84.88 116 ALA A CA 1
ATOM 844 C C . ALA A 1 116 ? 5.044 -8.731 7.253 1.00 84.88 116 ALA A C 1
ATOM 846 O O . ALA A 1 116 ? 5.258 -9.439 6.273 1.00 84.88 116 ALA A O 1
ATOM 847 N N . THR A 1 117 ? 4.538 -9.205 8.385 1.00 83.88 117 THR A N 1
ATOM 848 C CA . THR A 1 117 ? 4.126 -10.604 8.586 1.00 83.88 117 THR A CA 1
ATOM 849 C C . THR A 1 117 ? 2.623 -10.741 8.822 1.00 83.88 117 THR A C 1
ATOM 851 O O . THR A 1 117 ? 2.109 -11.854 8.863 1.00 83.88 117 THR A O 1
ATOM 854 N N . ASP A 1 118 ? 1.917 -9.620 8.972 1.00 88.06 118 ASP A N 1
ATOM 855 C CA . ASP A 1 118 ? 0.493 -9.532 9.285 1.00 88.06 118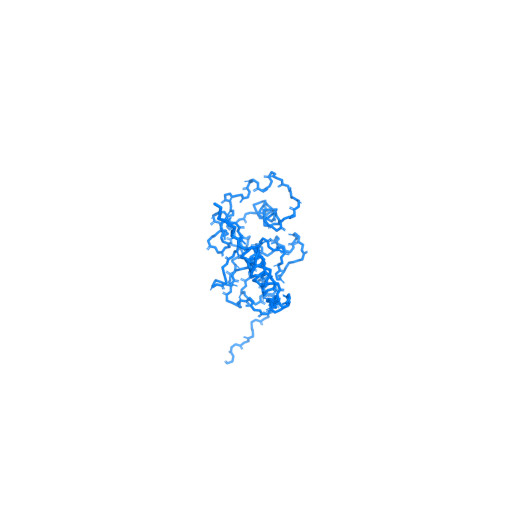 ASP A CA 1
ATOM 856 C C . ASP A 1 118 ? -0.111 -8.205 8.777 1.00 88.06 118 ASP A C 1
ATOM 858 O O . ASP A 1 118 ? 0.565 -7.372 8.164 1.00 88.06 118 ASP A O 1
ATOM 862 N N . ALA A 1 119 ? -1.414 -8.020 9.016 1.00 92.00 119 ALA A N 1
ATOM 863 C CA . ALA A 1 119 ? -2.165 -6.845 8.578 1.00 92.00 119 ALA A CA 1
ATOM 864 C C . ALA A 1 119 ? -1.700 -5.538 9.242 1.00 92.00 119 ALA A C 1
ATOM 866 O O . ALA A 1 119 ? -1.734 -4.477 8.612 1.00 92.00 119 ALA A O 1
ATOM 867 N N . GLU A 1 120 ? -1.244 -5.599 10.494 1.00 92.50 120 GLU A N 1
ATOM 868 C CA . GLU A 1 120 ? -0.698 -4.434 11.192 1.00 92.50 120 GLU A CA 1
ATOM 869 C C . GLU A 1 120 ? 0.617 -4.001 10.538 1.00 92.50 120 GLU A C 1
ATOM 871 O O . GLU A 1 120 ? 0.804 -2.823 10.234 1.00 92.50 120 GLU A O 1
ATOM 876 N N . GLY A 1 121 ? 1.487 -4.957 10.211 1.00 91.06 121 GLY A N 1
ATOM 877 C CA . GLY A 1 121 ? 2.711 -4.708 9.463 1.00 91.06 121 GLY A CA 1
ATOM 878 C C . GLY A 1 121 ? 2.449 -4.045 8.110 1.00 91.06 121 GLY A C 1
ATOM 879 O O . GLY A 1 121 ? 3.135 -3.080 7.771 1.00 91.06 121 GLY A O 1
ATOM 880 N N . VAL A 1 122 ? 1.442 -4.507 7.359 1.00 93.31 122 VAL A N 1
ATOM 881 C CA . VAL A 1 122 ? 1.046 -3.888 6.078 1.00 93.31 122 VAL A CA 1
ATOM 882 C C . VAL A 1 122 ? 0.539 -2.460 6.294 1.00 93.31 122 VAL A C 1
ATOM 884 O O . VAL A 1 122 ? 1.004 -1.542 5.619 1.00 93.31 122 VAL A O 1
ATOM 887 N N . THR A 1 123 ? -0.329 -2.251 7.285 1.00 95.75 123 THR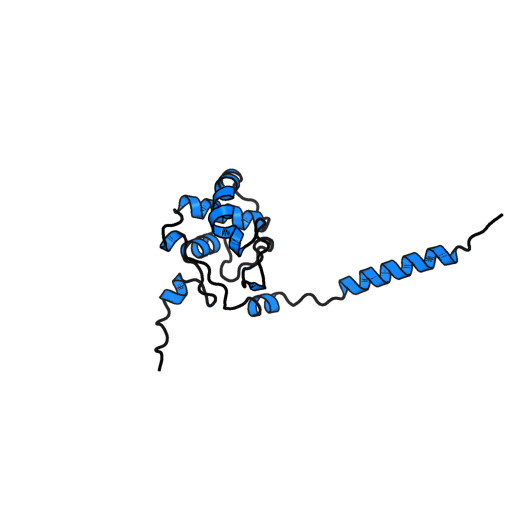 A N 1
ATOM 888 C CA . THR A 1 123 ? -0.853 -0.923 7.657 1.00 95.75 123 THR A CA 1
ATOM 889 C C . THR A 1 123 ? 0.278 0.049 7.979 1.00 95.75 123 THR A C 1
ATOM 891 O O . THR A 1 123 ? 0.343 1.146 7.425 1.00 95.75 123 THR A O 1
ATOM 894 N N . LEU A 1 124 ? 1.220 -0.370 8.826 1.00 92.56 124 LEU A N 1
ATOM 895 C CA . LEU A 1 124 ? 2.380 0.437 9.196 1.00 92.56 124 LEU A CA 1
ATOM 896 C C . LEU A 1 124 ? 3.301 0.691 8.003 1.00 92.56 124 LEU A C 1
ATOM 898 O O . LEU A 1 124 ? 3.916 1.753 7.913 1.00 92.56 124 LEU A O 1
ATOM 902 N N . GLN A 1 125 ? 3.419 -0.269 7.088 1.00 92.31 125 GLN A N 1
ATOM 903 C CA . GLN A 1 125 ? 4.226 -0.099 5.891 1.00 92.31 125 GLN A CA 1
ATOM 904 C C . GLN A 1 125 ? 3.618 0.959 4.964 1.00 92.31 125 GLN A C 1
ATOM 906 O O . GLN A 1 125 ? 4.370 1.808 4.497 1.00 92.31 125 GLN A O 1
ATOM 911 N N . ILE A 1 126 ? 2.297 0.957 4.749 1.00 95.38 126 ILE A N 1
ATOM 912 C CA . ILE A 1 126 ? 1.581 1.989 3.971 1.00 95.38 126 ILE A CA 1
ATOM 913 C C . ILE A 1 126 ? 1.676 3.352 4.669 1.00 95.38 126 ILE A C 1
ATOM 915 O O . ILE A 1 126 ? 1.916 4.371 4.022 1.00 95.38 126 ILE A O 1
ATOM 919 N N . TRP A 1 127 ? 1.536 3.368 5.996 1.00 95.81 127 TRP A N 1
ATOM 920 C CA . TRP A 1 127 ? 1.583 4.597 6.780 1.00 95.81 127 TRP A CA 1
ATOM 921 C C . TRP A 1 127 ? 2.944 5.290 6.699 1.00 95.81 127 TRP A C 1
ATOM 923 O O . TRP A 1 127 ? 3.012 6.481 6.397 1.00 95.81 127 TRP A O 1
ATOM 933 N N . HIS A 1 128 ? 4.016 4.546 6.980 1.00 93.12 128 HIS A N 1
ATOM 934 C CA . HIS A 1 128 ? 5.360 5.100 7.139 1.00 93.12 128 HIS A CA 1
ATOM 935 C C . HIS A 1 128 ? 6.199 5.039 5.863 1.00 93.12 128 HIS A C 1
ATOM 937 O O . HIS A 1 128 ? 7.130 5.816 5.716 1.00 93.12 128 HIS A O 1
ATOM 943 N N . GLY A 1 129 ? 5.912 4.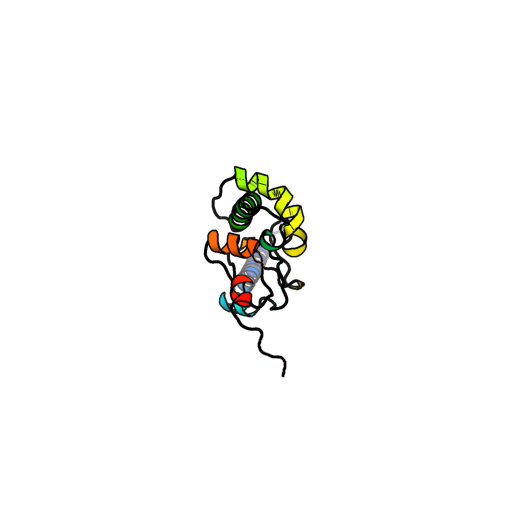127 4.936 1.00 91.75 129 GLY A N 1
ATOM 944 C CA . GLY A 1 129 ? 6.746 3.941 3.753 1.00 91.75 129 GLY A CA 1
ATOM 945 C C . GLY A 1 129 ? 8.055 3.189 4.027 1.00 91.75 129 GLY A C 1
ATOM 946 O O . GLY A 1 129 ? 8.331 2.700 5.133 1.00 91.75 129 GLY A O 1
ATOM 947 N N . THR A 1 130 ? 8.863 3.027 2.980 1.00 87.38 130 THR A N 1
ATOM 948 C CA . THR A 1 130 ? 10.192 2.394 3.017 1.00 87.38 130 THR A CA 1
ATOM 949 C C . THR A 1 130 ? 11.165 3.173 2.143 1.00 87.38 130 THR A C 1
ATOM 951 O O . THR A 1 130 ? 10.789 3.674 1.089 1.00 87.38 130 THR A O 1
ATOM 954 N N . ASP A 1 131 ? 12.427 3.244 2.559 1.00 84.00 131 ASP A N 1
ATOM 955 C CA . ASP A 1 131 ? 13.518 3.864 1.797 1.00 84.00 131 ASP A CA 1
ATOM 956 C C . ASP A 1 131 ? 14.369 2.839 1.020 1.00 84.00 131 ASP A C 1
ATOM 958 O O . ASP A 1 131 ? 15.498 3.134 0.616 1.00 84.00 131 ASP A O 1
ATOM 962 N N . GLY A 1 132 ? 13.868 1.607 0.884 1.00 78.56 132 GLY A N 1
ATOM 963 C CA . GLY A 1 132 ? 14.558 0.488 0.245 1.00 78.56 132 GLY A CA 1
ATOM 964 C C . GLY A 1 132 ? 15.550 -0.249 1.149 1.00 78.56 132 GLY A C 1
ATOM 965 O O . GLY A 1 132 ? 15.951 -1.363 0.812 1.00 78.56 132 GLY A O 1
ATOM 966 N N . ARG A 1 133 ? 15.908 0.318 2.313 1.00 76.75 133 ARG A N 1
ATOM 967 C CA . ARG A 1 133 ? 16.732 -0.338 3.349 1.00 76.75 133 ARG A CA 1
ATOM 968 C C . ARG A 1 133 ? 15.900 -0.878 4.508 1.00 76.75 133 ARG A C 1
ATOM 970 O O . ARG A 1 133 ? 16.358 -1.766 5.221 1.00 76.75 133 ARG A O 1
ATOM 977 N N . GLY A 1 134 ? 14.684 -0.377 4.687 1.00 77.31 134 GLY A N 1
ATOM 978 C CA . GLY A 1 134 ? 13.769 -0.830 5.730 1.00 77.31 134 GLY A CA 1
ATOM 979 C C . GLY A 1 134 ? 12.518 0.039 5.824 1.00 77.31 134 GLY A C 1
ATOM 980 O O . GLY A 1 134 ? 12.365 0.988 5.048 1.00 77.31 134 GLY A O 1
ATOM 981 N N . PRO A 1 135 ? 11.601 -0.267 6.753 1.00 80.62 135 PRO A N 1
ATOM 982 C CA . PRO A 1 135 ? 10.484 0.617 7.049 1.00 80.62 135 PRO A CA 1
ATOM 983 C C . PRO A 1 135 ? 10.999 1.946 7.619 1.00 80.62 135 PRO A C 1
ATOM 985 O O . PRO A 1 135 ? 11.897 1.968 8.467 1.00 80.62 135 PRO A O 1
ATOM 988 N N . MET A 1 136 ? 10.414 3.069 7.196 1.00 78.56 136 MET A N 1
ATOM 989 C CA . MET A 1 136 ? 10.911 4.394 7.594 1.00 78.56 136 MET A CA 1
ATOM 990 C C . MET A 1 136 ? 10.823 4.638 9.108 1.00 78.56 136 MET A C 1
ATOM 992 O O . MET A 1 136 ? 11.708 5.288 9.659 1.00 78.56 136 MET A O 1
ATOM 996 N N . ARG A 1 137 ? 9.863 4.022 9.820 1.00 72.62 137 ARG A N 1
ATOM 997 C CA . ARG A 1 137 ? 9.794 4.068 11.299 1.00 72.62 137 ARG A CA 1
ATOM 998 C C . ARG A 1 137 ? 11.035 3.486 11.995 1.00 72.62 137 ARG A C 1
ATOM 1000 O O . ARG A 1 137 ? 11.347 3.860 13.123 1.00 72.62 137 ARG A O 1
ATOM 1007 N N . GLU A 1 138 ? 11.730 2.555 11.343 1.00 60.00 138 GLU A N 1
ATOM 1008 C CA . GLU A 1 138 ? 12.949 1.918 11.853 1.00 60.00 138 GLU A CA 1
ATOM 1009 C C . GLU A 1 138 ? 14.205 2.657 11.372 1.00 60.00 138 GLU A C 1
ATOM 1011 O O . GLU A 1 138 ? 15.126 2.894 12.158 1.00 60.00 138 GLU A O 1
ATOM 1016 N N . ALA A 1 139 ? 14.195 3.152 10.128 1.00 54.06 139 ALA A N 1
ATOM 1017 C CA . ALA A 1 139 ? 15.230 4.051 9.619 1.00 54.06 139 ALA A CA 1
ATOM 1018 C C . ALA A 1 139 ? 15.327 5.349 10.447 1.00 54.06 139 ALA A C 1
ATOM 1020 O O . ALA A 1 139 ? 16.431 5.777 10.774 1.00 54.06 139 ALA A O 1
ATOM 1021 N N . ALA A 1 140 ? 14.196 5.916 10.886 1.00 51.44 140 ALA A N 1
ATOM 1022 C CA . ALA A 1 140 ? 14.146 7.088 11.766 1.00 51.44 140 ALA A CA 1
ATOM 1023 C C . ALA A 1 140 ? 14.765 6.843 13.157 1.00 51.44 140 ALA A C 1
ATOM 1025 O O . ALA A 1 140 ? 15.165 7.789 13.834 1.00 51.44 140 ALA A O 1
ATOM 1026 N N . ARG A 1 141 ? 14.874 5.579 13.589 1.00 49.78 141 ARG A N 1
ATOM 1027 C CA . ARG A 1 141 ? 15.514 5.196 14.858 1.00 49.78 141 ARG A CA 1
ATOM 1028 C C . ARG A 1 141 ? 17.027 5.007 14.722 1.00 49.78 141 ARG A C 1
ATOM 1030 O O . ARG A 1 141 ? 17.732 4.989 15.729 1.00 49.78 141 ARG A O 1
ATOM 1037 N N . THR A 1 142 ? 17.536 4.877 13.500 1.00 47.22 142 THR A N 1
ATOM 1038 C CA . THR A 1 142 ? 18.965 4.695 13.255 1.00 47.22 142 THR A CA 1
ATOM 1039 C C . THR A 1 142 ? 19.581 6.070 12.999 1.00 47.22 142 THR A C 1
ATOM 1041 O O . THR A 1 142 ? 19.262 6.675 11.976 1.00 47.22 142 THR A O 1
ATOM 1044 N N . PRO A 1 143 ? 20.440 6.613 13.887 1.00 41.56 143 PRO A N 1
ATOM 1045 C CA . PRO A 1 143 ? 21.087 7.887 13.609 1.00 41.56 143 PRO A CA 1
ATOM 1046 C C . PRO A 1 143 ? 21.832 7.761 12.282 1.00 41.56 143 PRO A C 1
ATOM 1048 O O . PRO A 1 143 ? 22.616 6.828 12.088 1.00 41.56 143 PRO A O 1
ATOM 1051 N N . SER A 1 144 ? 21.543 8.670 11.349 1.00 51.88 144 SER A N 1
ATOM 1052 C CA . SER A 1 144 ? 22.202 8.713 10.049 1.00 51.88 144 SER A CA 1
ATOM 1053 C C . SER A 1 144 ? 23.709 8.660 10.275 1.00 51.88 144 SER A C 1
ATOM 1055 O O . SER A 1 144 ? 24.267 9.572 10.890 1.00 51.88 144 SER A O 1
ATOM 1057 N N . ARG A 1 145 ? 24.357 7.579 9.823 1.00 46.16 145 ARG A N 1
ATOM 1058 C CA . ARG A 1 145 ? 25.812 7.418 9.907 1.00 46.16 145 ARG A CA 1
ATOM 1059 C C . ARG A 1 145 ? 26.458 8.712 9.395 1.00 46.16 145 ARG A C 1
ATOM 1061 O O . ARG A 1 145 ? 26.166 9.082 8.253 1.00 46.16 145 ARG A O 1
ATOM 1068 N N . PRO A 1 146 ? 27.279 9.417 10.197 1.00 42.22 146 PRO A N 1
ATOM 1069 C CA . PRO A 1 146 ? 27.854 10.678 9.763 1.00 42.22 146 PRO A CA 1
ATOM 1070 C C . PRO A 1 146 ? 28.640 10.445 8.473 1.00 42.22 146 PRO A C 1
ATOM 1072 O O . PRO A 1 146 ? 29.401 9.478 8.354 1.00 42.22 146 PRO A O 1
ATOM 1075 N N . LYS A 1 147 ? 28.395 11.306 7.483 1.00 48.28 147 LYS A N 1
ATOM 1076 C CA . LYS A 1 147 ? 29.224 11.383 6.285 1.00 48.28 147 LYS A CA 1
ATOM 1077 C C . LYS A 1 147 ? 30.569 11.951 6.738 1.00 48.28 147 LYS A C 1
ATOM 1079 O O . LYS A 1 147 ? 30.660 13.146 7.000 1.00 48.28 147 LYS A O 1
ATOM 1084 N N . GLY A 1 148 ? 31.530 11.056 6.959 1.00 50.50 148 GLY A N 1
ATOM 1085 C CA . GLY A 1 148 ? 32.945 11.408 7.052 1.00 50.50 148 GLY A CA 1
ATOM 1086 C C . GLY A 1 148 ? 33.493 11.801 5.693 1.00 50.50 148 GLY A C 1
ATOM 1087 O O . GLY A 1 148 ? 32.899 11.359 4.680 1.00 50.50 148 GLY A O 1
#

pLDDT: mean 78.62, std 18.71, range [41.56, 98.69]

Sequence (148 aa):
MSRVPALLCAGLVAALALGAYGLQQIPRPVENARLIAWPQTASMPGFGETGELGPSEIADLTEYVLALAGAPRDQAAVIRAVPLYQTHCASCHGIGGEGAEILGTPDLTRGQFRYATDAEGVTLQIWHGTDGRGPMREAARTPSRPKG

Secondary structure (DSSP, 8-state):
-----THHHHHHHHHHHHHHHHHHTS-PPPHHHHHHHS-TT--B--HHHHTSS-HHHHHHHHHHHHHHTT----HHHHHHHHHHHHHHTHHHH-TTS--BGGGTB--GGG---SS-SSHHHHHHHHHH-B-SSSBHHHHTTS------